Protein AF-A0A7Y0DBM7-F1 (afdb_monomer)

Sequence (91 aa):
MLARHGIHPAWANEALDDPDRAKVLSVRLNTKEYEQLAARAELAGVGPSTLARSMVRKVVNPRQDRAPNDAWVTSVSERLAMLEARIGAEG

Nearest PDB structures (foldseek):
  5x3t-assembly1_C  TM=5.925E-01  e=5.189E-01  Mycobacterium tuberculosis H37Rv
  5x3t-assembly1_G  TM=6.435E-01  e=1.045E+00  Mycobacterium tuberculosis H37Rv
  6sbx-assembly1_C  TM=6.318E-01  e=1.382E+00  Myxococcus xanthus
  2bsq-assembly1_E  TM=6.057E-01  e=2.102E+00  N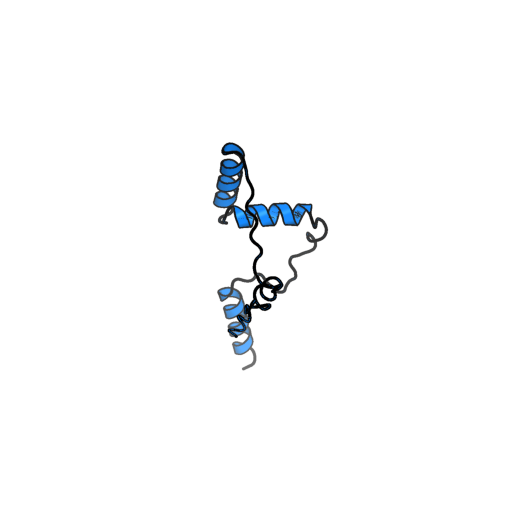eisseria gonorrhoeae
  6gts-assembly1_C-2  TM=6.410E-01  e=3.430E+00  Escherichia coli

Radius of gyration: 23.51 Å; Cα contacts (8 Å, |Δi|>4): 18; chains: 1; bounding box: 32×72×59 Å

Mean predicted aligned error: 17.65 Å

Structure (mmCIF, N/CA/C/O backbone):
data_AF-A0A7Y0DBM7-F1
#
_entry.id   AF-A0A7Y0DBM7-F1
#
loop_
_atom_site.group_PDB
_atom_site.id
_atom_site.type_symbol
_atom_site.label_atom_id
_atom_site.label_alt_id
_atom_site.label_comp_id
_atom_site.label_asym_id
_atom_site.label_entity_id
_atom_site.label_seq_id
_atom_site.pdbx_PDB_ins_code
_atom_site.Cartn_x
_atom_site.Cartn_y
_atom_site.Cartn_z
_atom_site.occupancy
_atom_site.B_iso_or_equiv
_atom_site.auth_seq_id
_atom_site.auth_comp_id
_atom_site.auth_asym_id
_atom_site.auth_atom_id
_atom_site.pdbx_PDB_model_num
ATOM 1 N N . MET A 1 1 ? -8.478 -61.103 -3.849 1.00 37.75 1 MET A N 1
ATOM 2 C CA . MET A 1 1 ? -7.449 -60.241 -3.225 1.00 37.75 1 MET A CA 1
ATOM 3 C C . MET A 1 1 ? -7.575 -58.840 -3.816 1.00 37.75 1 MET A C 1
ATOM 5 O O . MET A 1 1 ? -7.342 -58.690 -5.005 1.00 37.75 1 MET A O 1
ATOM 9 N N . LEU A 1 2 ? -8.021 -57.847 -3.035 1.00 43.09 2 LEU A N 1
ATOM 10 C CA . LEU A 1 2 ? -8.091 -56.438 -3.458 1.00 43.09 2 LEU A CA 1
ATOM 11 C C . LEU A 1 2 ? -6.729 -55.765 -3.219 1.00 43.09 2 LEU A C 1
ATOM 13 O O . LEU A 1 2 ? -6.372 -55.508 -2.069 1.00 43.09 2 LEU A O 1
ATOM 17 N N . ALA A 1 3 ? -5.994 -55.452 -4.286 1.00 44.00 3 ALA A N 1
ATOM 18 C CA . ALA A 1 3 ? -4.834 -54.567 -4.215 1.00 44.00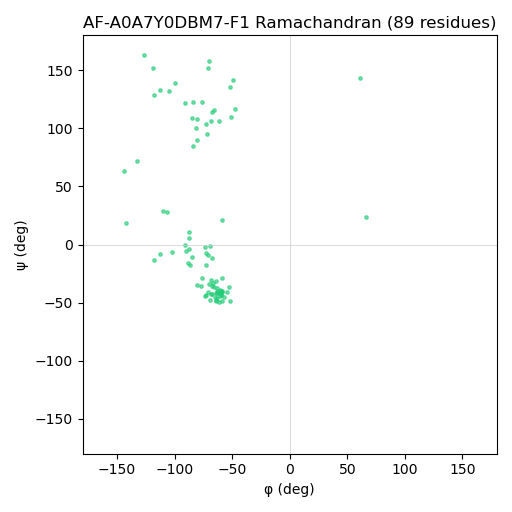 3 ALA A CA 1
ATOM 19 C C . ALA A 1 3 ? -5.316 -53.109 -4.241 1.00 44.00 3 ALA A C 1
ATOM 21 O O . ALA A 1 3 ? -5.663 -52.565 -5.286 1.00 44.00 3 ALA A O 1
ATOM 22 N N . ARG A 1 4 ? -5.362 -52.479 -3.067 1.00 50.22 4 ARG A N 1
ATOM 23 C CA . ARG A 1 4 ? -5.609 -51.041 -2.898 1.00 50.22 4 ARG A CA 1
ATOM 24 C C . ARG A 1 4 ? -4.291 -50.322 -3.173 1.00 50.22 4 ARG A C 1
ATOM 26 O O . ARG A 1 4 ? -3.476 -50.163 -2.271 1.00 50.22 4 ARG A O 1
ATOM 33 N N . HIS A 1 5 ? -4.061 -49.953 -4.429 1.00 49.19 5 HIS A N 1
ATOM 34 C CA . HIS A 1 5 ? -2.999 -49.013 -4.770 1.00 49.19 5 HIS A CA 1
ATOM 35 C C . HIS A 1 5 ? -3.441 -47.628 -4.303 1.00 49.19 5 HIS A C 1
ATOM 37 O O . HIS A 1 5 ? -4.315 -47.005 -4.903 1.00 49.19 5 HIS A O 1
ATOM 43 N N . GLY A 1 6 ? -2.866 -47.179 -3.187 1.00 49.41 6 GLY A N 1
ATOM 44 C CA . GLY A 1 6 ? -2.933 -45.786 -2.778 1.00 49.41 6 GLY A CA 1
ATOM 45 C C . GLY A 1 6 ? -2.271 -44.936 -3.854 1.00 49.41 6 GLY A C 1
ATOM 46 O O . GLY A 1 6 ? -1.050 -44.939 -3.987 1.00 49.41 6 GLY A O 1
ATOM 47 N N . ILE A 1 7 ? -3.081 -44.227 -4.635 1.00 53.84 7 ILE A N 1
ATOM 48 C CA . ILE A 1 7 ? -2.597 -43.140 -5.476 1.00 53.84 7 ILE A CA 1
ATOM 49 C C . ILE A 1 7 ? -2.250 -42.005 -4.515 1.00 53.84 7 ILE A C 1
ATOM 51 O O . ILE A 1 7 ? -3.118 -41.248 -4.093 1.00 53.84 7 ILE A O 1
ATOM 55 N N . HIS A 1 8 ? -0.981 -41.926 -4.125 1.00 52.78 8 HIS A N 1
ATOM 56 C CA . HIS A 1 8 ? -0.403 -40.688 -3.625 1.00 52.78 8 HIS A CA 1
ATOM 57 C C . HIS A 1 8 ? -0.050 -39.842 -4.855 1.00 52.78 8 HIS A C 1
ATOM 59 O O . HIS A 1 8 ? 0.886 -40.201 -5.573 1.00 52.78 8 HIS A O 1
ATOM 65 N N . PRO A 1 9 ? -0.771 -38.748 -5.158 1.00 52.09 9 PRO A N 1
ATOM 66 C CA . PRO A 1 9 ? -0.328 -37.845 -6.204 1.00 52.09 9 PRO A CA 1
ATOM 67 C C . PRO A 1 9 ? 0.948 -37.127 -5.748 1.00 52.09 9 PRO A C 1
ATOM 69 O O . PRO A 1 9 ? 0.910 -36.225 -4.915 1.00 52.09 9 PRO A O 1
ATOM 72 N N . ALA A 1 10 ? 2.084 -37.528 -6.318 1.00 53.72 10 ALA A N 1
ATOM 73 C CA . ALA A 1 10 ? 3.391 -36.901 -6.117 1.00 53.72 10 ALA A CA 1
ATOM 74 C C . ALA A 1 10 ? 3.511 -35.496 -6.754 1.00 53.72 10 ALA A C 1
ATOM 76 O O . ALA A 1 10 ? 4.537 -34.848 -6.603 1.00 53.72 10 ALA A O 1
ATOM 77 N N . TRP A 1 11 ? 2.467 -34.997 -7.426 1.00 50.06 11 TRP A N 1
ATOM 78 C CA . TRP A 1 11 ? 2.477 -33.713 -8.140 1.00 50.06 11 TRP A CA 1
ATOM 79 C C . TRP A 1 11 ? 2.104 -32.495 -7.277 1.00 50.06 11 TRP A C 1
ATOM 81 O O . TRP A 1 11 ? 2.162 -31.364 -7.751 1.00 50.06 11 TRP A O 1
ATOM 91 N N . ALA A 1 12 ? 1.732 -32.681 -6.006 1.00 49.16 12 ALA A N 1
ATOM 92 C CA . ALA A 1 12 ? 1.267 -31.579 -5.157 1.00 49.16 12 ALA A CA 1
ATOM 93 C C . ALA A 1 12 ? 2.373 -30.597 -4.700 1.00 49.16 12 ALA A C 1
ATOM 95 O O . ALA A 1 12 ? 2.048 -29.565 -4.118 1.00 49.16 12 ALA A O 1
ATOM 96 N N . ASN A 1 13 ? 3.655 -30.878 -4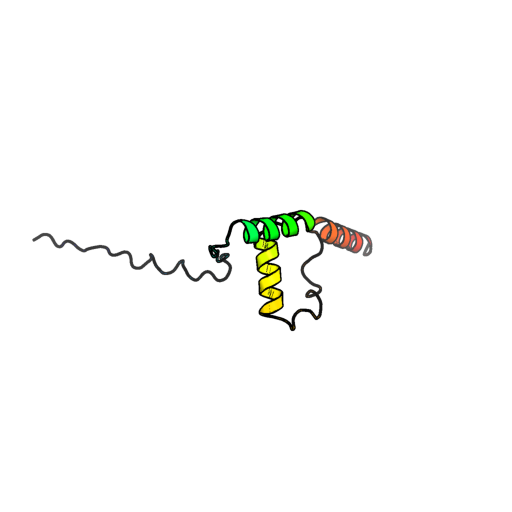.972 1.00 47.31 13 ASN A N 1
ATOM 97 C CA . ASN A 1 13 ? 4.777 -30.073 -4.467 1.00 47.31 13 ASN A CA 1
ATOM 98 C C . ASN A 1 13 ? 5.565 -29.296 -5.540 1.00 47.31 13 ASN A C 1
ATOM 100 O O . ASN A 1 13 ? 6.383 -28.461 -5.172 1.00 47.31 13 ASN A O 1
ATOM 104 N N . GLU A 1 14 ? 5.318 -29.499 -6.839 1.00 46.66 14 GLU A N 1
ATOM 105 C CA . GLU A 1 14 ? 6.105 -28.843 -7.908 1.00 46.66 14 GLU A CA 1
ATOM 106 C C . GLU A 1 14 ? 5.626 -27.427 -8.280 1.00 46.66 14 GLU A C 1
ATOM 108 O O . GLU A 1 14 ? 6.337 -26.688 -8.950 1.00 46.66 14 GLU A O 1
ATOM 113 N N . ALA A 1 15 ? 4.457 -26.988 -7.803 1.00 51.38 15 ALA A N 1
ATOM 114 C CA . ALA A 1 15 ? 3.922 -25.648 -8.091 1.00 51.38 15 ALA A CA 1
ATOM 115 C C . ALA A 1 15 ? 4.396 -24.547 -7.111 1.00 51.38 15 ALA A C 1
ATOM 117 O O . ALA A 1 15 ? 3.904 -23.416 -7.151 1.00 51.38 15 ALA A O 1
ATOM 118 N N . LEU A 1 16 ? 5.307 -24.859 -6.183 1.00 53.88 16 LEU A N 1
ATOM 119 C CA . LEU A 1 16 ? 5.748 -23.927 -5.135 1.00 53.88 16 LEU A CA 1
ATOM 120 C C . LEU A 1 16 ? 6.902 -23.000 -5.563 1.00 53.88 16 LEU A C 1
ATOM 122 O O . LEU A 1 16 ? 7.076 -21.941 -4.944 1.00 53.88 16 LEU A O 1
ATOM 126 N N . ASP A 1 17 ? 7.611 -23.335 -6.643 1.00 57.53 17 ASP A N 1
ATOM 127 C CA . ASP A 1 17 ? 8.854 -22.685 -7.088 1.00 57.53 17 ASP A CA 1
ATOM 128 C C . ASP A 1 17 ? 8.715 -21.867 -8.379 1.00 57.53 17 ASP A C 1
ATOM 130 O O . ASP A 1 17 ? 9.683 -21.676 -9.106 1.00 57.53 17 ASP A O 1
ATOM 134 N N . ASP A 1 18 ? 7.531 -21.320 -8.663 1.00 54.78 18 ASP A N 1
ATOM 135 C CA . ASP A 1 18 ? 7.439 -20.239 -9.647 1.00 54.78 18 ASP A CA 1
ATOM 136 C C . ASP A 1 18 ? 8.143 -18.983 -9.075 1.00 54.78 18 ASP A C 1
ATOM 138 O O . ASP A 1 18 ? 7.704 -18.461 -8.035 1.00 54.78 18 ASP A O 1
ATOM 142 N N . PRO A 1 19 ? 9.261 -18.523 -9.677 1.00 62.19 19 PRO A N 1
ATOM 143 C CA . PRO A 1 19 ? 10.029 -17.385 -9.170 1.00 62.19 19 PRO A CA 1
ATOM 144 C C . PRO A 1 19 ? 9.312 -16.046 -9.396 1.00 62.19 19 PRO A C 1
ATOM 146 O O . PRO A 1 19 ? 9.644 -15.063 -8.732 1.00 62.19 19 PRO A O 1
ATOM 149 N N . ASP A 1 20 ? 8.326 -16.011 -10.295 1.00 60.19 20 ASP A N 1
ATOM 150 C CA . ASP A 1 20 ? 7.511 -14.838 -10.619 1.00 60.19 20 ASP A CA 1
ATOM 151 C C . ASP A 1 20 ? 6.277 -14.710 -9.710 1.00 60.19 20 ASP A C 1
ATOM 153 O O . ASP A 1 20 ? 5.683 -13.635 -9.568 1.00 60.19 20 ASP A O 1
ATOM 157 N N . ARG A 1 21 ? 5.901 -15.782 -9.003 1.00 71.62 21 ARG A N 1
ATOM 158 C CA . ARG A 1 21 ? 4.800 -15.748 -8.048 1.00 71.62 21 ARG A CA 1
ATOM 159 C C . ARG A 1 21 ? 5.155 -14.845 -6.878 1.00 71.62 21 ARG A C 1
ATOM 161 O O . ARG A 1 21 ? 6.008 -15.160 -6.043 1.00 71.62 21 ARG A O 1
ATOM 168 N N . ALA A 1 22 ? 4.398 -13.756 -6.754 1.00 72.56 22 ALA A N 1
ATOM 169 C CA . ALA A 1 22 ? 4.473 -12.853 -5.617 1.00 72.56 22 ALA A CA 1
ATOM 170 C C . ALA A 1 22 ? 4.361 -13.635 -4.296 1.00 72.56 22 ALA A C 1
ATOM 172 O O . ALA A 1 22 ? 3.303 -14.163 -3.942 1.00 72.56 22 ALA A O 1
ATOM 173 N N . LYS A 1 23 ? 5.470 -13.712 -3.555 1.00 84.19 23 LYS A N 1
ATOM 174 C CA . LYS A 1 23 ? 5.483 -14.277 -2.206 1.00 84.19 23 LYS A CA 1
ATOM 175 C C . LYS A 1 23 ? 4.869 -13.244 -1.258 1.00 84.19 23 LYS A C 1
ATOM 177 O O . LYS A 1 23 ? 5.333 -12.106 -1.187 1.00 84.19 23 LYS A O 1
ATOM 182 N N . VAL A 1 24 ? 3.815 -13.637 -0.546 1.00 85.62 24 VAL A N 1
ATOM 183 C CA . VAL A 1 24 ? 3.134 -12.797 0.449 1.00 85.62 24 VAL A CA 1
ATOM 184 C C . VAL A 1 24 ? 3.525 -13.276 1.841 1.00 85.62 24 VAL A C 1
ATOM 186 O O . VAL A 1 24 ? 3.475 -14.470 2.124 1.00 85.62 24 VAL A O 1
ATOM 189 N N . LEU A 1 25 ? 3.911 -12.338 2.705 1.00 88.69 25 LEU A N 1
ATOM 190 C CA . LEU A 1 25 ? 4.271 -12.596 4.096 1.00 88.69 25 LEU A CA 1
ATOM 191 C C . LEU A 1 25 ? 3.302 -11.840 5.005 1.00 88.69 25 LEU A C 1
ATOM 193 O O . LEU A 1 25 ? 3.114 -10.633 4.848 1.00 88.69 25 LEU A O 1
ATOM 197 N N . SER A 1 26 ? 2.703 -12.539 5.966 1.00 91.69 26 SER A N 1
ATOM 198 C CA . SER A 1 26 ? 1.904 -11.907 7.016 1.00 91.69 26 SER A CA 1
ATOM 199 C C . SER A 1 26 ? 2.821 -11.430 8.138 1.00 91.69 26 SER A C 1
ATOM 201 O 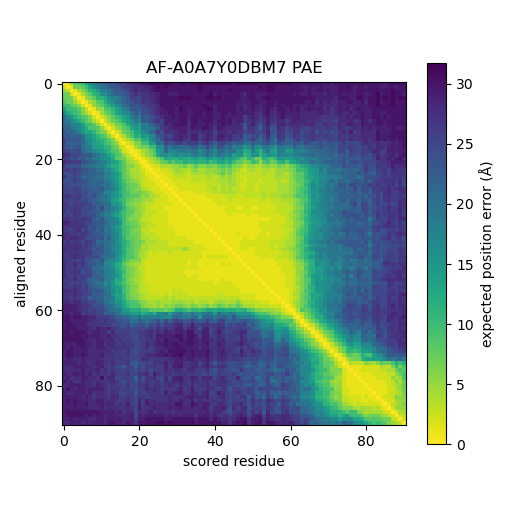O . SER A 1 26 ? 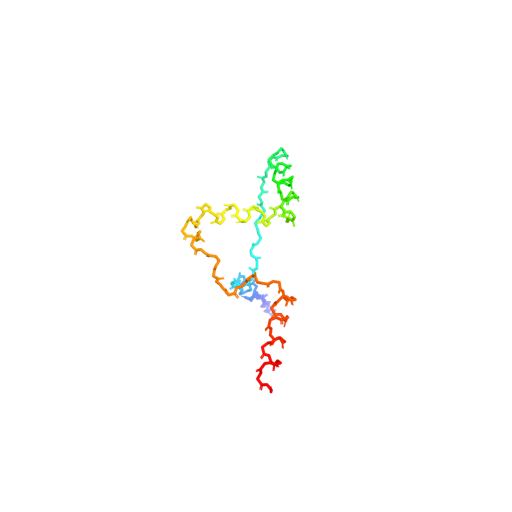3.544 -12.226 8.734 1.00 91.69 26 SER A O 1
ATOM 203 N N . VAL A 1 27 ? 2.773 -10.135 8.443 1.00 92.06 27 VAL A N 1
ATOM 204 C CA . VAL A 1 27 ? 3.547 -9.516 9.525 1.00 92.06 27 VAL A CA 1
ATOM 205 C C . VAL A 1 27 ? 2.580 -9.059 10.605 1.00 92.06 27 VAL A C 1
ATOM 207 O O . VAL A 1 27 ? 1.565 -8.432 10.307 1.00 92.06 27 VAL A O 1
ATOM 210 N N . ARG A 1 28 ? 2.884 -9.378 11.864 1.00 95.00 28 ARG A N 1
ATOM 211 C CA . ARG A 1 28 ? 2.129 -8.866 13.008 1.00 95.00 28 ARG A CA 1
ATOM 212 C C . ARG A 1 28 ? 2.773 -7.573 13.482 1.00 95.00 28 ARG A C 1
ATOM 214 O O . ARG A 1 28 ? 3.949 -7.571 13.830 1.00 95.00 28 ARG A O 1
ATOM 221 N N . LEU A 1 29 ? 1.985 -6.508 13.490 1.00 93.81 29 LEU A N 1
ATOM 222 C CA . LEU A 1 29 ? 2.329 -5.211 14.058 1.00 93.81 29 LEU A CA 1
ATOM 223 C C . LEU A 1 29 ? 1.343 -4.912 15.180 1.00 93.81 29 LEU A C 1
ATOM 225 O O . LEU A 1 29 ? 0.198 -5.371 15.133 1.00 93.81 29 LEU A O 1
ATOM 229 N N . ASN A 1 30 ? 1.763 -4.133 16.170 1.00 96.81 30 ASN A N 1
ATOM 230 C CA . ASN A 1 30 ? 0.799 -3.570 17.101 1.00 96.81 30 ASN A CA 1
ATOM 231 C C . ASN A 1 30 ? -0.056 -2.503 16.392 1.00 96.81 30 ASN A C 1
ATOM 233 O O . ASN A 1 30 ? 0.371 -1.905 15.401 1.00 96.81 30 ASN A O 1
ATOM 237 N N . THR A 1 31 ? -1.242 -2.214 16.927 1.00 96.81 31 THR A N 1
ATOM 238 C CA . THR A 1 31 ? -2.212 -1.280 16.338 1.00 96.81 31 THR A CA 1
ATOM 239 C C . THR A 1 31 ? -1.584 0.075 16.017 1.00 96.81 31 THR A C 1
ATOM 241 O O . THR A 1 31 ? -1.662 0.536 14.884 1.00 96.81 31 THR A O 1
ATOM 244 N N . LYS A 1 32 ? -0.856 0.664 16.975 1.00 97.75 32 LYS A N 1
ATOM 245 C CA . LYS A 1 32 ? -0.200 1.970 16.799 1.00 97.75 32 LYS A CA 1
ATOM 246 C C . LYS A 1 32 ? 0.827 1.974 15.661 1.00 97.75 32 LYS A C 1
ATOM 248 O O . LYS A 1 32 ? 0.949 2.957 14.939 1.00 97.75 32 LYS A O 1
ATOM 253 N N . GLU A 1 33 ? 1.591 0.895 15.514 1.00 96.06 33 GLU A N 1
ATOM 254 C CA . GLU A 1 33 ? 2.623 0.783 14.476 1.00 96.06 33 GLU A CA 1
ATOM 255 C C . GLU A 1 33 ? 1.987 0.629 13.094 1.00 96.06 33 GLU A C 1
ATOM 257 O O . GLU A 1 33 ? 2.430 1.257 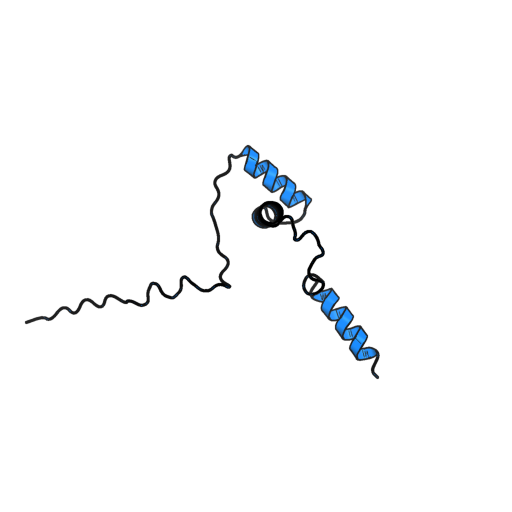12.130 1.00 96.06 33 GLU A O 1
ATOM 262 N N . TYR A 1 34 ? 0.917 -0.168 13.008 1.00 96.38 34 TYR A N 1
ATOM 263 C CA . TYR A 1 34 ? 0.144 -0.317 11.782 1.00 96.38 34 TYR A CA 1
ATOM 264 C C . TYR A 1 34 ? -0.511 1.003 11.363 1.00 96.38 34 TYR A C 1
ATOM 266 O O . TYR A 1 34 ? -0.387 1.392 10.206 1.00 96.38 34 TYR A O 1
ATOM 274 N N . GLU A 1 35 ? -1.142 1.727 12.289 1.00 97.50 35 GLU A N 1
ATOM 275 C CA . GLU A 1 35 ? -1.760 3.030 12.012 1.00 97.50 35 GLU A CA 1
ATOM 276 C C . GLU A 1 35 ? -0.741 4.050 11.493 1.00 97.50 35 GLU A C 1
ATOM 278 O O . GLU A 1 35 ? -0.993 4.740 10.508 1.00 97.50 35 GLU A O 1
ATOM 283 N N . GLN A 1 36 ? 0.450 4.111 12.098 1.00 97.69 36 GLN A N 1
ATOM 284 C CA . GLN A 1 36 ? 1.523 4.986 11.621 1.00 97.69 36 GLN A CA 1
ATOM 285 C C . GLN A 1 36 ? 2.001 4.615 10.214 1.00 97.69 36 GLN A C 1
ATOM 287 O O . GLN A 1 36 ? 2.278 5.503 9.404 1.00 97.69 36 GLN A O 1
ATOM 292 N N . LEU A 1 37 ? 2.117 3.318 9.913 1.00 96.88 37 LEU A N 1
ATOM 293 C CA . LEU A 1 37 ? 2.466 2.845 8.576 1.00 96.88 37 LEU A CA 1
ATOM 294 C C . LEU A 1 37 ? 1.369 3.194 7.564 1.00 96.88 37 LEU A C 1
ATOM 296 O O . LEU A 1 37 ? 1.686 3.683 6.482 1.00 96.88 37 LEU A O 1
ATOM 300 N N . ALA A 1 38 ? 0.105 2.963 7.919 1.00 96.31 38 ALA A N 1
ATOM 301 C CA . ALA A 1 38 ? -1.047 3.240 7.072 1.00 96.31 38 ALA A CA 1
ATOM 302 C C . ALA A 1 38 ? -1.150 4.734 6.745 1.00 96.31 38 ALA A C 1
ATOM 304 O O . ALA A 1 38 ? -1.165 5.086 5.571 1.00 96.31 38 ALA A O 1
ATOM 305 N N . ALA A 1 39 ? -1.065 5.609 7.750 1.00 97.88 39 ALA A N 1
ATOM 306 C CA . ALA A 1 39 ? -1.088 7.057 7.549 1.00 97.88 39 ALA A CA 1
ATOM 307 C C . ALA A 1 39 ? 0.049 7.537 6.628 1.00 97.88 39 ALA A C 1
ATOM 309 O O . ALA A 1 39 ? -0.148 8.374 5.751 1.00 97.88 39 ALA A O 1
ATOM 310 N N . ARG A 1 40 ? 1.259 6.981 6.777 1.00 97.25 40 ARG A N 1
ATOM 311 C CA . ARG A 1 40 ? 2.386 7.305 5.884 1.00 97.25 40 ARG A CA 1
ATOM 312 C C . ARG A 1 40 ? 2.172 6.795 4.461 1.00 97.25 40 ARG A C 1
ATOM 314 O O . ARG A 1 40 ? 2.618 7.444 3.519 1.00 97.25 40 ARG A O 1
ATOM 321 N N . ALA A 1 41 ? 1.539 5.637 4.305 1.00 96.19 41 ALA A N 1
ATOM 322 C CA . ALA A 1 41 ? 1.236 5.063 3.001 1.00 96.19 41 ALA A CA 1
ATOM 323 C C . ALA A 1 41 ? 0.178 5.900 2.271 1.00 96.19 41 ALA A C 1
ATOM 325 O O . ALA A 1 41 ? 0.372 6.236 1.105 1.00 96.19 41 ALA A O 1
ATOM 326 N N . GLU A 1 42 ? -0.859 6.333 2.991 1.00 96.44 42 GLU A N 1
ATOM 327 C CA . GLU A 1 42 ? -1.885 7.254 2.498 1.00 96.44 42 GLU A CA 1
ATOM 328 C C . GLU A 1 42 ? -1.287 8.586 2.041 1.00 96.44 42 GLU A C 1
ATOM 330 O O . GLU A 1 42 ? -1.540 9.010 0.916 1.00 96.44 42 GLU A O 1
ATOM 335 N N . LEU A 1 43 ? -0.422 9.207 2.855 1.00 96.38 43 LEU A N 1
ATOM 336 C CA . LEU A 1 43 ? 0.279 10.444 2.481 1.00 96.38 43 LEU A CA 1
ATOM 337 C C . LEU A 1 43 ? 1.138 10.288 1.216 1.00 96.38 43 LEU A C 1
ATOM 339 O O . LEU A 1 43 ? 1.344 11.255 0.487 1.00 96.38 43 LEU A O 1
ATOM 343 N N . ALA A 1 44 ? 1.643 9.083 0.955 1.00 92.62 44 ALA A N 1
ATOM 344 C CA . ALA A 1 44 ? 2.420 8.758 -0.236 1.00 92.62 44 ALA A CA 1
ATOM 345 C C . ALA A 1 44 ? 1.559 8.252 -1.413 1.00 92.62 44 ALA A C 1
ATOM 347 O O . ALA A 1 44 ? 2.110 7.940 -2.467 1.00 92.62 44 ALA A O 1
ATOM 348 N N . GLY A 1 45 ? 0.235 8.141 -1.249 1.00 95.38 45 GLY A N 1
ATOM 349 C CA . GLY A 1 45 ? -0.684 7.645 -2.276 1.00 95.38 45 GLY A CA 1
ATOM 350 C C . GLY A 1 45 ? -0.498 6.164 -2.631 1.00 95.38 45 GLY A C 1
ATOM 351 O O .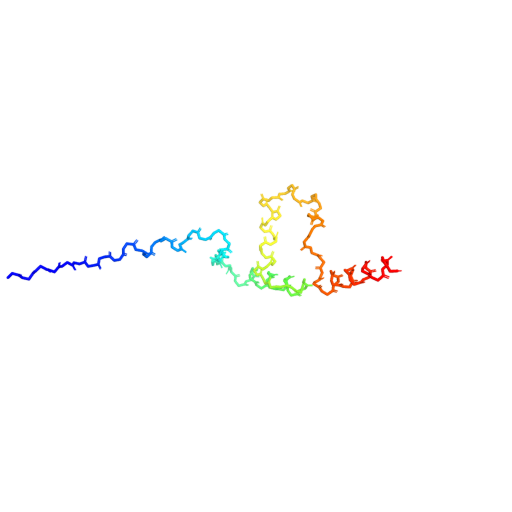 GLY A 1 45 ? -0.842 5.751 -3.737 1.00 95.38 45 GLY A O 1
ATOM 352 N N . VAL A 1 46 ? 0.069 5.355 -1.730 1.00 95.31 46 VAL A N 1
ATOM 353 C CA . VAL A 1 46 ? 0.350 3.927 -1.956 1.00 95.31 46 VAL A CA 1
ATOM 354 C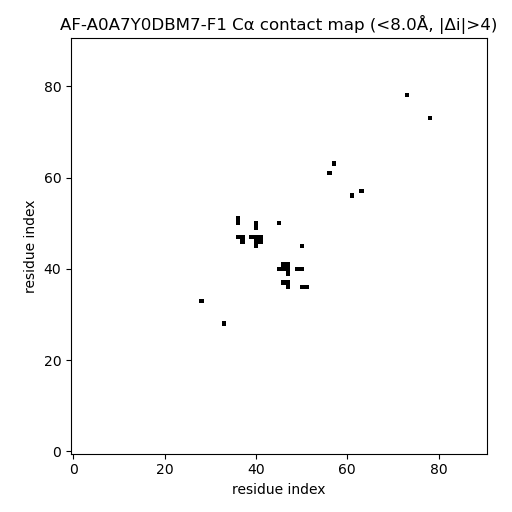 C . VAL A 1 46 ? -0.254 3.049 -0.861 1.00 95.31 46 VAL A C 1
ATOM 356 O O . VAL A 1 46 ? -0.575 3.507 0.229 1.00 95.31 46 VAL A O 1
ATOM 359 N N . GLY A 1 47 ? -0.373 1.746 -1.124 1.00 95.50 47 GLY A N 1
ATOM 360 C CA . GLY A 1 47 ? -0.818 0.785 -0.112 1.00 95.50 47 GLY A CA 1
ATOM 361 C C . GLY A 1 47 ? 0.234 0.532 0.989 1.00 95.50 47 GLY A C 1
ATOM 362 O O . GLY A 1 47 ? 1.438 0.569 0.701 1.00 95.50 47 GLY A O 1
ATOM 363 N N . PRO A 1 48 ? -0.178 0.174 2.224 1.00 94.94 48 PRO A N 1
ATOM 364 C CA . PRO A 1 48 ? 0.737 -0.096 3.340 1.00 94.94 48 PRO A CA 1
ATOM 365 C C . PRO A 1 48 ? 1.806 -1.153 3.032 1.00 94.94 48 PRO A C 1
ATOM 367 O O . PRO A 1 48 ? 2.976 -0.972 3.368 1.00 94.94 48 PRO A O 1
ATOM 370 N N . SER A 1 49 ? 1.445 -2.234 2.330 1.00 93.88 49 SER A N 1
ATOM 371 C CA . SER A 1 49 ? 2.390 -3.287 1.929 1.00 93.88 49 SER A CA 1
ATOM 372 C C . SER A 1 49 ? 3.441 -2.792 0.929 1.00 93.88 49 SER A C 1
ATOM 374 O O . SER A 1 49 ? 4.603 -3.187 1.013 1.00 93.88 49 SER A O 1
ATOM 376 N N . THR A 1 50 ? 3.062 -1.902 0.008 1.00 94.44 50 THR A N 1
ATOM 377 C CA . THR A 1 50 ? 3.981 -1.295 -0.969 1.00 94.44 50 THR A CA 1
ATOM 378 C C . THR A 1 50 ? 4.977 -0.370 -0.281 1.00 94.44 50 THR A C 1
ATOM 380 O O . THR A 1 50 ? 6.180 -0.425 -0.567 1.00 94.44 50 THR A O 1
ATOM 383 N N . LEU A 1 51 ? 4.499 0.440 0.670 1.00 95.06 51 LEU A N 1
ATOM 384 C CA . LEU A 1 51 ? 5.371 1.293 1.469 1.00 95.06 51 LEU A CA 1
ATOM 385 C C . LEU A 1 51 ? 6.326 0.449 2.324 1.00 95.06 51 LEU A C 1
ATOM 387 O O . LEU A 1 51 ? 7.539 0.655 2.262 1.00 95.06 51 LEU A O 1
ATOM 391 N N . ALA A 1 52 ? 5.812 -0.552 3.044 1.00 94.38 52 ALA A N 1
ATOM 392 C CA . ALA A 1 52 ? 6.625 -1.454 3.858 1.00 94.38 52 ALA A CA 1
ATOM 393 C C . ALA A 1 52 ? 7.705 -2.162 3.025 1.00 94.38 52 ALA A C 1
ATOM 395 O O . ALA A 1 52 ? 8.876 -2.176 3.407 1.00 94.38 52 ALA A O 1
ATOM 396 N N . ARG A 1 53 ? 7.349 -2.677 1.840 1.00 91.94 53 ARG A N 1
ATOM 397 C CA . ARG A 1 53 ? 8.305 -3.302 0.915 1.00 91.94 53 ARG A CA 1
ATOM 398 C C . ARG A 1 53 ? 9.404 -2.332 0.495 1.00 91.94 53 ARG A C 1
ATOM 400 O O . ARG A 1 53 ? 10.568 -2.721 0.457 1.00 91.94 53 ARG A O 1
ATOM 407 N N . SER A 1 54 ? 9.054 -1.082 0.204 1.00 90.88 54 SER A N 1
ATOM 408 C CA . SER A 1 54 ? 10.027 -0.045 -0.158 1.00 90.88 54 SER A CA 1
ATOM 409 C C . SER A 1 54 ? 10.990 0.263 0.991 1.00 90.88 54 SER A C 1
ATOM 411 O O . SER A 1 54 ? 12.193 0.366 0.766 1.00 90.88 54 SER A O 1
ATOM 413 N N . MET A 1 55 ? 10.489 0.348 2.227 1.00 92.31 55 MET A N 1
ATOM 414 C CA . MET A 1 55 ? 11.319 0.562 3.419 1.00 92.31 55 MET A CA 1
ATOM 415 C C . MET A 1 55 ? 12.283 -0.608 3.653 1.00 92.31 55 MET A C 1
ATOM 417 O O . MET A 1 55 ? 13.481 -0.388 3.815 1.00 92.31 55 MET A O 1
ATOM 421 N N . VAL A 1 56 ? 11.790 -1.850 3.587 1.00 91.50 56 VAL A N 1
ATOM 422 C CA . VAL A 1 56 ? 12.628 -3.056 3.712 1.00 91.50 56 VAL A CA 1
ATOM 423 C C . VAL A 1 56 ? 13.675 -3.106 2.602 1.00 91.50 56 VAL A C 1
ATOM 425 O O . VAL A 1 56 ? 14.846 -3.357 2.874 1.00 91.50 56 VAL A O 1
ATOM 428 N N . ARG A 1 57 ? 13.292 -2.809 1.354 1.00 88.62 57 ARG A N 1
ATOM 429 C CA . ARG A 1 57 ? 14.217 -2.808 0.214 1.00 88.62 57 ARG A CA 1
ATOM 430 C C . ARG A 1 57 ? 15.361 -1.809 0.398 1.00 88.62 57 ARG A C 1
ATOM 432 O O . ARG A 1 57 ? 16.493 -2.159 0.081 1.00 88.62 57 ARG A O 1
ATOM 439 N N . LYS A 1 58 ? 15.089 -0.614 0.937 1.00 86.31 58 LYS A N 1
ATOM 440 C CA . LYS A 1 58 ? 16.128 0.386 1.249 1.00 86.31 58 LYS A CA 1
ATOM 441 C C . LYS A 1 58 ? 17.142 -0.133 2.271 1.00 86.31 58 LYS A C 1
ATOM 443 O O . LYS A 1 58 ? 18.336 0.078 2.100 1.00 86.31 58 LYS A O 1
ATOM 448 N N . VAL A 1 59 ? 16.674 -0.835 3.304 1.00 89.12 59 VAL A N 1
ATOM 449 C CA . VAL A 1 59 ? 17.539 -1.391 4.359 1.00 89.12 59 VAL A CA 1
ATOM 450 C C . VAL A 1 59 ? 18.346 -2.590 3.857 1.00 89.12 59 VAL A C 1
ATOM 452 O O . VAL A 1 59 ? 19.537 -2.689 4.133 1.00 89.12 59 VAL A O 1
ATOM 455 N N . VAL A 1 60 ? 17.710 -3.497 3.111 1.00 85.00 60 VAL A N 1
ATOM 456 C CA . VAL A 1 60 ? 18.338 -4.736 2.622 1.00 85.00 60 VAL A CA 1
ATOM 457 C C . VAL A 1 60 ? 19.282 -4.473 1.447 1.00 85.00 60 VAL A C 1
ATOM 459 O O . VAL A 1 60 ? 20.257 -5.200 1.271 1.00 85.00 60 VAL A O 1
ATOM 462 N N . ASN A 1 61 ? 19.031 -3.433 0.647 1.00 75.88 61 ASN A N 1
ATOM 463 C CA . ASN A 1 61 ? 19.870 -3.085 -0.494 1.00 75.88 61 ASN A CA 1
ATOM 464 C C . ASN A 1 61 ? 20.221 -1.585 -0.538 1.00 75.88 61 ASN A C 1
ATOM 466 O O . ASN A 1 61 ? 19.759 -0.860 -1.424 1.00 75.88 61 ASN A O 1
ATOM 470 N N . PRO A 1 62 ? 21.086 -1.113 0.377 1.00 61.62 62 PRO A N 1
ATOM 471 C CA . PRO A 1 62 ? 21.427 0.305 0.501 1.00 61.62 62 PRO A CA 1
ATOM 472 C C . PRO A 1 62 ? 22.226 0.857 -0.695 1.00 61.62 62 PRO A C 1
ATOM 474 O O . PRO A 1 62 ? 22.388 2.064 -0.825 1.00 61.62 62 PRO A O 1
ATOM 477 N N . ARG A 1 63 ? 22.735 -0.006 -1.590 1.00 56.50 63 ARG A N 1
ATOM 478 C CA . ARG A 1 63 ? 23.525 0.382 -2.776 1.00 56.50 63 ARG A CA 1
ATOM 479 C C . ARG A 1 63 ? 22.687 0.635 -4.037 1.00 56.50 63 ARG A C 1
ATOM 481 O O . ARG A 1 63 ? 23.243 1.077 -5.039 1.00 56.50 63 ARG A O 1
ATOM 488 N N . GLN A 1 64 ? 21.376 0.381 -4.004 1.00 50.03 64 GLN A N 1
ATOM 489 C CA . GLN A 1 64 ? 20.458 0.632 -5.128 1.00 50.03 64 GLN A CA 1
ATOM 490 C C . GLN A 1 64 ? 19.878 2.059 -5.161 1.00 50.03 64 GLN A C 1
ATOM 492 O O . GLN A 1 64 ? 18.999 2.329 -5.969 1.00 50.03 64 GLN A O 1
ATOM 497 N N . ASP A 1 65 ? 20.397 2.981 -4.342 1.00 48.25 65 ASP A N 1
ATOM 498 C CA . ASP A 1 65 ? 20.148 4.430 -4.476 1.00 48.25 65 ASP A CA 1
ATOM 499 C C . ASP A 1 65 ? 20.900 5.054 -5.676 1.00 48.25 65 ASP A C 1
ATOM 501 O O . ASP A 1 65 ? 20.768 6.239 -5.976 1.00 48.25 65 ASP A O 1
ATOM 505 N N . ARG A 1 66 ? 21.694 4.259 -6.414 1.00 42.59 66 ARG A N 1
ATOM 506 C CA . ARG A 1 66 ? 22.255 4.658 -7.709 1.00 42.59 66 ARG A CA 1
ATOM 507 C C . ARG A 1 66 ? 21.230 4.399 -8.813 1.00 42.59 66 ARG A C 1
ATOM 509 O O . ARG A 1 66 ? 21.301 3.366 -9.467 1.00 42.59 66 ARG A O 1
ATOM 516 N N . ALA A 1 67 ? 20.347 5.381 -8.991 1.00 40.59 67 ALA A N 1
ATOM 517 C CA . ALA A 1 67 ? 19.342 5.507 -10.047 1.00 40.59 67 ALA A CA 1
ATOM 518 C C . ALA A 1 67 ? 18.282 4.380 -10.092 1.00 40.59 67 ALA A C 1
ATOM 520 O O . ALA A 1 67 ? 18.585 3.199 -9.901 1.00 40.59 67 ALA A O 1
ATOM 521 N N . PRO A 1 68 ? 17.011 4.699 -10.412 1.00 45.94 68 PRO A N 1
ATOM 522 C CA . PRO A 1 68 ? 16.168 3.701 -11.049 1.00 45.94 68 PRO A CA 1
ATOM 523 C C . PRO A 1 68 ? 16.967 3.194 -12.247 1.00 45.94 68 PRO A C 1
ATOM 525 O O . PRO A 1 68 ? 17.562 3.986 -12.970 1.00 45.94 68 PRO A O 1
ATOM 528 N N . ASN A 1 69 ? 17.002 1.887 -12.470 1.00 41.81 69 ASN A N 1
ATOM 529 C CA . ASN A 1 69 ? 17.289 1.415 -13.812 1.00 41.81 69 ASN A CA 1
ATOM 530 C C . ASN A 1 69 ? 16.379 2.226 -14.757 1.00 41.81 69 ASN A C 1
ATOM 532 O O . ASN A 1 69 ? 15.155 2.136 -14.610 1.00 41.81 69 ASN A O 1
ATOM 536 N N . ASP A 1 70 ? 16.969 3.029 -15.647 1.00 45.88 70 ASP A N 1
ATOM 537 C CA . ASP A 1 70 ? 16.351 3.940 -16.629 1.00 45.88 70 ASP A CA 1
ATOM 538 C C . ASP A 1 70 ? 15.403 3.233 -17.624 1.00 45.88 70 ASP A C 1
ATOM 540 O O . ASP A 1 70 ? 15.111 3.724 -18.709 1.00 45.88 70 ASP A O 1
ATOM 544 N N . ALA A 1 71 ? 14.901 2.049 -17.283 1.00 48.03 71 ALA A N 1
ATOM 545 C CA . ALA A 1 71 ? 14.151 1.192 -18.173 1.00 48.03 71 ALA A CA 1
ATOM 546 C C . ALA A 1 71 ? 12.694 0.918 -17.739 1.00 48.03 71 ALA A C 1
ATOM 548 O O . ALA A 1 71 ? 11.945 0.410 -18.572 1.00 48.03 71 ALA A O 1
ATOM 549 N N . TRP A 1 72 ? 12.236 1.219 -16.505 1.00 52.72 72 TRP A N 1
ATOM 550 C CA . TRP A 1 72 ? 10.960 0.616 -16.039 1.00 52.72 72 TRP A CA 1
ATOM 551 C C . TRP A 1 72 ? 9.972 1.435 -15.186 1.00 52.72 72 TRP A C 1
ATOM 553 O O . TRP A 1 72 ? 9.078 0.820 -14.610 1.00 52.72 72 TRP A O 1
ATOM 563 N N . VAL A 1 73 ? 10.008 2.773 -15.130 1.00 47.94 73 VAL A N 1
ATOM 564 C CA . VAL A 1 73 ? 8.874 3.530 -14.534 1.00 47.94 73 VAL A CA 1
ATOM 565 C C . VAL A 1 73 ? 8.594 4.855 -15.254 1.00 47.94 73 VAL A C 1
ATOM 567 O O . VAL A 1 73 ? 8.689 5.929 -14.677 1.00 47.94 73 VAL A O 1
ATOM 570 N N . THR A 1 74 ? 8.205 4.786 -16.521 1.00 55.75 74 THR A N 1
ATOM 571 C CA . THR A 1 74 ? 7.307 5.794 -17.107 1.00 55.75 74 THR A CA 1
ATOM 572 C C . THR A 1 74 ? 5.905 5.198 -17.105 1.00 55.75 74 THR A C 1
ATOM 574 O O . THR A 1 74 ? 5.743 3.997 -17.361 1.00 55.75 74 THR A O 1
ATOM 577 N N . SER A 1 75 ? 4.895 6.006 -16.766 1.00 64.50 75 SER A N 1
ATOM 578 C CA . SER A 1 75 ? 3.492 5.590 -16.872 1.00 64.50 75 SER A CA 1
ATOM 579 C C . SER A 1 75 ? 3.255 4.999 -18.260 1.00 64.50 75 SER A C 1
ATOM 581 O O . SER A 1 75 ? 3.805 5.491 -19.245 1.00 64.50 75 SER A O 1
ATOM 583 N N . VAL A 1 76 ? 2.456 3.936 -18.356 1.00 60.62 76 VAL A N 1
ATOM 584 C CA . VAL A 1 76 ? 2.175 3.266 -19.638 1.00 60.62 76 VAL A CA 1
ATOM 585 C C . VAL A 1 76 ? 1.680 4.274 -20.682 1.00 60.62 76 VAL A C 1
ATOM 587 O O . VAL A 1 76 ? 2.100 4.213 -21.834 1.00 60.62 76 VAL A O 1
ATOM 590 N N . SER A 1 77 ? 0.892 5.264 -20.257 1.00 61.72 77 SER A N 1
ATOM 591 C CA . SER A 1 77 ? 0.400 6.347 -21.113 1.00 61.72 77 SER A CA 1
ATOM 592 C C . SER A 1 77 ? 1.506 7.283 -21.614 1.00 61.72 77 SER A C 1
ATOM 594 O O . SER A 1 77 ? 1.449 7.773 -22.734 1.00 61.72 77 SER A O 1
ATOM 596 N N . GLU A 1 78 ? 2.541 7.510 -20.812 1.00 63.62 78 GLU A N 1
ATOM 597 C CA . GLU A 1 78 ? 3.670 8.384 -21.147 1.00 63.62 78 GLU A CA 1
ATOM 598 C C . GLU A 1 78 ? 4.687 7.665 -22.049 1.00 63.62 78 GLU A C 1
ATOM 600 O O . GLU A 1 78 ? 5.216 8.247 -22.995 1.00 63.62 78 GLU A O 1
ATOM 605 N N . ARG A 1 79 ? 4.871 6.352 -21.841 1.00 68.88 79 ARG A N 1
ATOM 606 C CA . ARG A 1 79 ? 5.627 5.474 -22.755 1.00 68.88 79 ARG A CA 1
ATOM 607 C C . ARG A 1 79 ? 4.968 5.395 -24.126 1.00 68.88 79 ARG A C 1
ATOM 609 O O . ARG A 1 79 ? 5.676 5.353 -25.129 1.00 68.88 79 ARG A O 1
ATOM 616 N N . LEU A 1 80 ? 3.635 5.384 -24.161 1.00 74.31 80 LEU A N 1
ATOM 617 C CA . LEU A 1 80 ? 2.869 5.374 -25.402 1.00 74.31 80 LEU A CA 1
ATOM 618 C C . LEU A 1 80 ? 2.999 6.710 -26.146 1.00 74.31 80 LEU A C 1
ATOM 620 O O . LEU A 1 80 ? 3.370 6.707 -27.315 1.00 74.31 80 LEU A O 1
ATOM 624 N N . ALA A 1 81 ? 2.838 7.840 -25.451 1.00 76.62 81 ALA A N 1
ATOM 625 C CA . ALA A 1 81 ? 3.005 9.170 -26.041 1.00 76.62 81 ALA A CA 1
ATOM 626 C C . ALA A 1 81 ? 4.413 9.391 -26.635 1.00 76.62 81 ALA A C 1
ATOM 628 O O . ALA A 1 81 ? 4.557 9.944 -27.726 1.00 76.62 81 ALA A O 1
ATOM 629 N N . MET A 1 82 ? 5.466 8.913 -25.961 1.00 76.00 82 MET A N 1
ATOM 630 C CA . MET A 1 82 ? 6.837 8.981 -26.486 1.00 76.00 82 MET A CA 1
ATOM 631 C C . MET A 1 82 ? 7.069 8.078 -27.708 1.00 76.00 82 MET A C 1
ATOM 633 O O . MET A 1 82 ? 7.908 8.398 -28.552 1.00 76.00 82 MET A O 1
ATOM 637 N N . LEU A 1 83 ? 6.363 6.949 -27.813 1.00 71.94 83 LEU A N 1
ATOM 638 C CA . LEU A 1 83 ? 6.465 6.045 -28.961 1.00 71.94 83 LEU A CA 1
ATOM 639 C C . LEU A 1 83 ? 5.774 6.646 -30.191 1.00 71.94 83 LEU A C 1
ATOM 641 O O . LEU A 1 83 ? 6.349 6.656 -31.278 1.00 71.94 83 LEU A O 1
ATOM 645 N N . GLU A 1 84 ? 4.579 7.201 -29.998 1.00 76.56 84 GLU A N 1
ATOM 646 C CA . GLU A 1 84 ? 3.799 7.850 -31.056 1.00 76.56 84 GLU A CA 1
ATOM 647 C C . GLU A 1 84 ? 4.532 9.075 -31.622 1.00 76.56 84 GLU A C 1
ATOM 649 O O . GLU A 1 84 ? 4.629 9.233 -32.839 1.00 76.56 84 GLU A O 1
ATOM 654 N N . ALA A 1 85 ? 5.157 9.880 -30.756 1.00 74.50 85 ALA A N 1
ATOM 655 C CA . ALA A 1 85 ? 5.962 11.029 -31.170 1.00 74.50 85 ALA A CA 1
ATOM 656 C C . ALA A 1 85 ? 7.206 10.647 -31.999 1.00 74.50 85 ALA A C 1
ATOM 658 O O . ALA A 1 85 ? 7.620 11.414 -32.865 1.00 74.50 85 ALA A O 1
ATOM 659 N N . ARG A 1 86 ? 7.810 9.472 -31.762 1.00 70.62 86 ARG A N 1
ATOM 660 C CA . ARG A 1 86 ? 8.982 9.003 -32.530 1.00 70.62 86 ARG A CA 1
ATOM 661 C C . ARG A 1 86 ? 8.606 8.462 -33.908 1.00 70.62 86 ARG A C 1
ATOM 663 O O . ARG A 1 86 ? 9.354 8.684 -34.849 1.00 70.62 86 ARG A O 1
ATOM 670 N N . ILE A 1 87 ? 7.457 7.800 -34.039 1.00 71.12 87 ILE A N 1
ATOM 671 C CA . ILE A 1 87 ? 6.976 7.265 -35.326 1.00 71.12 87 ILE A CA 1
ATOM 672 C C . ILE A 1 87 ? 6.562 8.401 -36.274 1.00 71.12 87 ILE A C 1
ATOM 674 O O . ILE A 1 87 ? 6.791 8.312 -37.475 1.00 71.12 87 ILE A O 1
ATOM 678 N N . GLY A 1 88 ? 6.016 9.5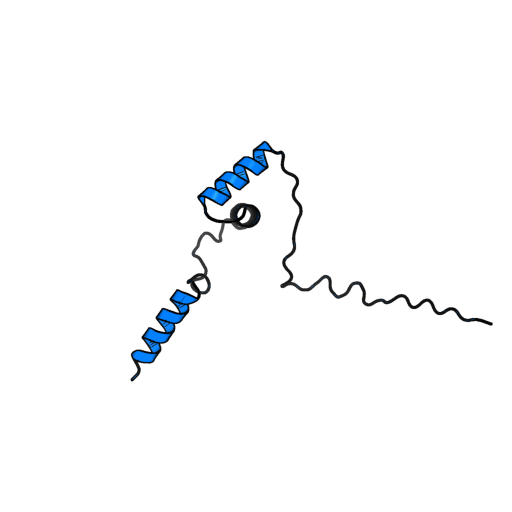00 -35.743 1.00 58.12 88 GLY A N 1
ATOM 679 C CA . GLY A 1 88 ? 5.667 10.678 -36.544 1.00 58.12 88 GLY A CA 1
ATOM 680 C C . GLY A 1 88 ? 6.859 11.498 -37.061 1.00 58.12 88 GLY A C 1
ATOM 681 O O . GLY A 1 88 ? 6.647 12.404 -37.857 1.00 58.12 88 GLY A O 1
ATOM 682 N N . ALA A 1 89 ? 8.087 11.213 -36.611 1.00 58.75 89 ALA A N 1
ATOM 683 C CA . ALA A 1 89 ? 9.291 11.973 -36.959 1.00 58.75 89 ALA A CA 1
ATOM 684 C C . ALA A 1 89 ? 10.184 11.300 -38.026 1.00 58.75 89 ALA A C 1
ATOM 686 O O . ALA A 1 89 ? 11.145 11.920 -38.475 1.00 58.75 89 ALA A O 1
ATOM 687 N N . GLU A 1 90 ? 9.884 10.062 -38.436 1.00 55.25 90 GLU A N 1
ATOM 688 C CA . GLU A 1 90 ? 10.572 9.346 -39.532 1.00 55.25 90 GLU A CA 1
ATOM 689 C C . GLU A 1 90 ? 9.717 9.254 -40.818 1.00 55.25 90 GLU A C 1
ATOM 691 O O . GLU A 1 90 ? 9.868 8.316 -41.602 1.00 55.25 90 GLU A O 1
ATOM 696 N N . GLY A 1 91 ? 8.812 10.217 -41.033 1.00 47.16 91 GLY A N 1
ATOM 697 C CA . GLY A 1 91 ? 8.013 10.379 -42.256 1.00 47.16 91 GLY A CA 1
ATOM 698 C C . GLY A 1 91 ? 8.354 11.654 -43.010 1.00 47.16 91 GLY A C 1
ATOM 699 O O . GLY A 1 91 ? 8.499 12.700 -42.339 1.00 47.16 91 GLY A O 1
#

Foldseek 3Di:
DDDPDPPPPPPPPPVPPPVPPDDDDDDDDPPVVQVVLQVVCVVVVHHSVVSVVVVVCCVVCVPVVPDDPPPDDDDPVVVVVVVVVVVVVVD

Solvent-accessible surface area (backbone atoms only — not comparable to full-atom values): 6115 Å² total; per-residue (Å²): 137,87,83,79,77,79,81,73,75,82,70,81,68,73,81,76,74,55,87,82,58,84,83,82,79,91,78,92,67,58,71,73,59,47,52,55,45,40,55,54,12,55,78,68,76,44,54,48,68,60,47,52,51,52,55,52,46,49,70,78,43,67,77,62,79,69,57,75,72,96,81,79,84,66,57,72,70,57,53,45,54,58,50,55,59,54,62,67,68,80,112

Secondary structure (DSSP, 8-state):
---------GGGGGGG--TTS---------HHHHHHHHHHHHHTTS-HHHHHHHHHHHHH-GGGGS---TTS-S-HHHHHHHHHHHHTT--

pLDDT: mean 72.11, std 20.08, range [37.75, 97.88]